Protein AF-A0A949Z7D3-F1 (afdb_monomer_lite)

Sequence (105 aa):
MRNGSYARILCQRPPDQEFAGQIEGALANPDVQALLIEFRSGPETEGIEVDQILADDPVLRRLRHVLRRIEQGPKAAVALLTESIGGLQLEIALACHVRFAGIGT

Secondary structure (DSSP, 8-state):
----EEEEEEEPSSP-HHHHHHHHHHHH-TTEEEEEEEE---S--HHHHHHHHHTT-HHHHHHHHHHHHHHT-SSEEEEEE-S---HHHHHHHHHSSEEEE----

Radius of gyration: 13.82 Å; chains: 1; bounding box: 41×27×36 Å

Structure (mmCIF, N/CA/C/O backbone):
data_AF-A0A949Z7D3-F1
#
_entry.id   AF-A0A949Z7D3-F1
#
loop_
_atom_site.group_PDB
_atom_site.id
_atom_site.type_symbol
_atom_site.label_atom_id
_atom_site.label_alt_id
_atom_site.label_comp_id
_atom_site.label_asym_id
_atom_site.label_entity_id
_atom_site.label_seq_id
_atom_site.pdbx_PDB_ins_code
_atom_site.Cartn_x
_atom_site.Cartn_y
_atom_site.Cartn_z
_atom_site.occupancy
_atom_site.B_iso_or_equiv
_atom_site.auth_seq_id
_atom_site.auth_comp_id
_atom_site.auth_asym_id
_atom_site.auth_atom_id
_atom_site.pdbx_PDB_model_num
ATOM 1 N N . MET A 1 1 ? -22.904 0.521 18.066 1.00 40.84 1 MET A N 1
ATOM 2 C CA . MET A 1 1 ? -21.719 -0.005 17.353 1.00 40.84 1 MET A CA 1
ATOM 3 C C . MET A 1 1 ? -21.437 0.940 16.196 1.00 40.84 1 MET A C 1
ATOM 5 O O . MET A 1 1 ? -22.345 1.163 15.408 1.00 40.84 1 MET A O 1
ATOM 9 N N . ARG A 1 2 ? -20.268 1.595 16.142 1.00 47.91 2 ARG A N 1
ATOM 10 C CA . ARG A 1 2 ? -19.892 2.396 14.963 1.00 47.91 2 ARG A CA 1
ATOM 11 C C . ARG A 1 2 ? -19.567 1.408 13.841 1.00 47.91 2 ARG A C 1
ATOM 13 O O . ARG A 1 2 ? -18.737 0.534 14.065 1.00 47.91 2 ARG A O 1
ATOM 20 N N . ASN A 1 3 ? -20.228 1.513 12.688 1.00 51.88 3 ASN A N 1
ATOM 21 C CA . ASN A 1 3 ? -19.781 0.805 11.489 1.00 51.88 3 ASN A CA 1
ATOM 22 C C . ASN A 1 3 ? -18.364 1.298 11.184 1.00 5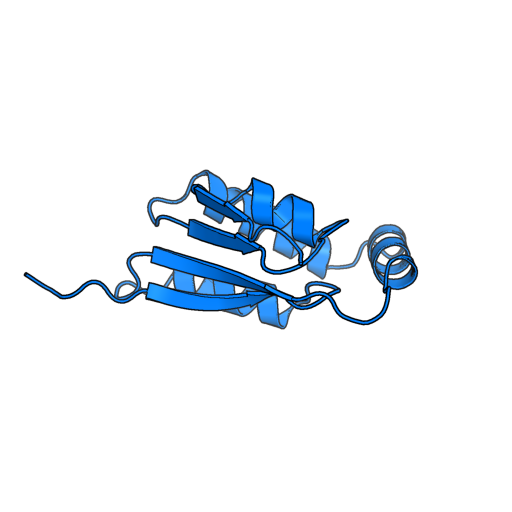1.88 3 ASN A C 1
ATOM 24 O O . ASN A 1 3 ? -18.174 2.482 10.914 1.00 51.88 3 ASN A O 1
ATOM 28 N N . GLY A 1 4 ? -17.373 0.422 11.323 1.00 59.00 4 GLY A N 1
ATOM 29 C CA . GLY A 1 4 ? -15.991 0.746 11.001 1.00 59.00 4 GLY A CA 1
ATOM 30 C C . GLY A 1 4 ? -15.864 1.103 9.527 1.00 59.00 4 GLY A C 1
ATOM 31 O O . GLY A 1 4 ? -16.304 0.333 8.676 1.00 59.00 4 GLY A O 1
ATOM 32 N 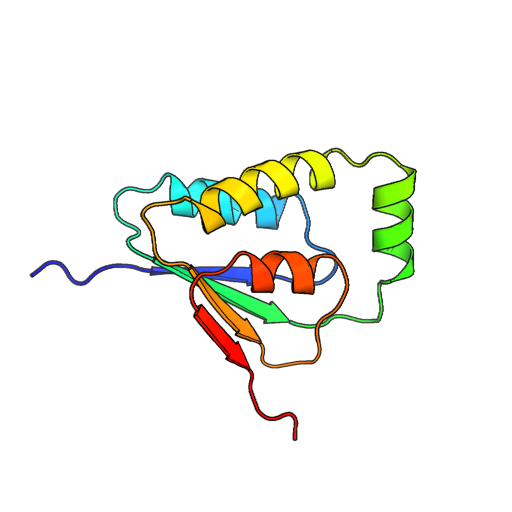N . SER A 1 5 ? -15.283 2.264 9.228 1.00 88.56 5 SER A N 1
ATOM 33 C CA . SER A 1 5 ? -14.924 2.630 7.858 1.00 88.56 5 SER A CA 1
ATOM 34 C C . SER A 1 5 ? -13.573 2.010 7.505 1.00 88.56 5 SER A C 1
ATOM 36 O O . SER A 1 5 ? -12.665 1.955 8.342 1.00 88.56 5 SER A O 1
ATOM 38 N N . TYR A 1 6 ? -13.431 1.541 6.270 1.00 92.62 6 TYR A N 1
ATOM 39 C CA . TYR A 1 6 ? -12.156 1.108 5.711 1.00 92.62 6 TYR A CA 1
ATOM 40 C C . TYR A 1 6 ? -11.729 2.065 4.599 1.00 92.62 6 TYR A C 1
ATOM 42 O O . TYR A 1 6 ? -12.559 2.594 3.860 1.00 92.62 6 TYR A O 1
ATOM 50 N N . ALA A 1 7 ? -10.422 2.276 4.468 1.00 95.44 7 ALA A N 1
ATOM 51 C CA . ALA A 1 7 ? -9.855 3.003 3.342 1.00 95.44 7 ALA A CA 1
ATOM 52 C C . ALA A 1 7 ? -9.534 2.015 2.222 1.00 95.44 7 ALA A C 1
ATOM 54 O O . ALA A 1 7 ? -8.735 1.101 2.417 1.00 95.44 7 ALA A O 1
ATOM 55 N N . ARG A 1 8 ? -10.150 2.204 1.055 1.00 95.81 8 ARG A N 1
ATOM 56 C CA . ARG A 1 8 ? -9.819 1.461 -0.163 1.00 95.81 8 ARG A CA 1
ATOM 57 C C . ARG A 1 8 ? -8.744 2.223 -0.934 1.00 95.81 8 ARG A C 1
ATOM 59 O O . ARG A 1 8 ? -8.952 3.387 -1.260 1.00 95.81 8 ARG A O 1
ATOM 66 N N . ILE A 1 9 ? -7.624 1.568 -1.213 1.00 96.12 9 ILE A N 1
ATOM 67 C CA . ILE A 1 9 ? -6.445 2.149 -1.863 1.00 96.12 9 ILE A CA 1
ATOM 68 C C . ILE A 1 9 ? -6.086 1.267 -3.054 1.00 96.12 9 ILE A C 1
ATOM 70 O O . ILE A 1 9 ? -6.017 0.046 -2.921 1.00 96.12 9 ILE A O 1
ATOM 74 N N . LEU A 1 10 ? -5.864 1.877 -4.214 1.00 94.06 10 LEU A N 1
ATOM 75 C CA . LEU A 1 10 ? -5.470 1.163 -5.422 1.00 94.06 10 LEU A CA 1
ATOM 76 C C . LEU A 1 10 ? -3.954 1.267 -5.607 1.00 94.06 10 LEU A C 1
ATOM 78 O O . LEU A 1 10 ? -3.421 2.361 -5.756 1.00 94.06 10 LEU A O 1
ATOM 82 N N . CYS A 1 11 ? -3.267 0.131 -5.624 1.00 92.06 11 CYS A N 1
ATOM 83 C CA . CYS A 1 11 ? -1.853 0.032 -5.950 1.00 92.06 11 CYS A CA 1
ATOM 84 C C . CYS A 1 11 ? -1.700 -0.291 -7.441 1.00 92.06 11 CYS A C 1
ATOM 86 O O . CYS A 1 11 ? -1.943 -1.424 -7.865 1.00 92.06 11 CYS A O 1
ATOM 88 N N . GLN A 1 12 ? -1.310 0.709 -8.232 1.00 88.38 12 GLN A N 1
ATOM 89 C CA . GLN A 1 12 ? -0.898 0.531 -9.627 1.00 88.38 12 GLN A CA 1
ATOM 90 C C . GLN A 1 12 ? 0.616 0.296 -9.712 1.00 88.38 12 GLN A C 1
ATOM 92 O O . GLN A 1 12 ? 1.340 0.543 -8.745 1.00 88.38 12 GLN A O 1
ATOM 97 N N . ARG A 1 13 ? 1.086 -0.214 -10.855 1.00 80.19 13 ARG A N 1
ATOM 98 C CA . ARG A 1 13 ? 2.512 -0.444 -11.115 1.00 80.19 13 ARG A CA 1
ATOM 99 C C . ARG A 1 13 ? 3.093 0.673 -12.005 1.00 80.19 13 ARG A C 1
ATOM 101 O O . ARG A 1 13 ? 2.491 0.941 -13.046 1.00 80.19 13 ARG A O 1
ATOM 108 N N . PRO A 1 14 ? 4.248 1.273 -11.653 1.00 84.00 14 PRO A N 1
ATOM 109 C CA . PRO A 1 14 ? 4.951 1.148 -10.371 1.00 84.00 14 PRO A CA 1
ATOM 110 C C . PRO A 1 14 ? 4.228 1.923 -9.247 1.00 84.00 14 PRO A C 1
ATOM 112 O O . PRO A 1 14 ? 3.570 2.926 -9.530 1.00 84.00 14 PRO A O 1
ATOM 115 N N . PRO A 1 15 ? 4.365 1.512 -7.972 1.00 87.25 15 PRO A N 1
ATOM 116 C CA . PRO A 1 15 ? 3.892 2.312 -6.846 1.00 87.25 15 PRO A CA 1
ATOM 117 C C . PRO A 1 15 ? 4.598 3.671 -6.800 1.00 87.25 15 PRO A C 1
ATOM 119 O O . PRO A 1 15 ? 5.814 3.753 -6.981 1.00 87.25 15 PRO A O 1
ATOM 122 N N . ASP A 1 16 ? 3.849 4.733 -6.517 1.00 87.19 16 ASP A N 1
ATOM 123 C CA . ASP A 1 16 ? 4.341 6.106 -6.596 1.00 87.19 16 ASP A CA 1
ATOM 124 C C . ASP A 1 16 ? 4.159 6.902 -5.286 1.00 87.19 16 ASP A C 1
ATOM 126 O O . ASP A 1 16 ? 3.788 6.389 -4.223 1.00 87.19 16 ASP A O 1
ATOM 130 N N . GLN A 1 17 ? 4.470 8.198 -5.355 1.00 89.19 17 GLN A N 1
ATOM 131 C CA . GLN A 1 17 ? 4.341 9.125 -4.231 1.00 89.19 17 GLN A CA 1
ATOM 132 C C . GLN A 1 17 ? 2.883 9.359 -3.813 1.00 89.19 17 GLN A C 1
ATOM 134 O O . GLN A 1 17 ? 2.632 9.655 -2.638 1.00 89.19 17 GLN A O 1
ATOM 139 N N . GLU A 1 18 ? 1.937 9.261 -4.750 1.00 91.31 18 GLU A N 1
ATOM 140 C CA . GLU A 1 18 ? 0.513 9.416 -4.467 1.00 91.31 18 GLU A CA 1
ATOM 141 C C . GLU A 1 18 ? 0.018 8.218 -3.659 1.00 91.31 18 GLU A C 1
ATOM 143 O O . GLU A 1 18 ? -0.562 8.396 -2.585 1.00 91.31 18 GLU A O 1
ATOM 148 N N . PHE A 1 19 ? 0.346 7.007 -4.104 1.00 92.88 19 PHE A N 1
ATOM 149 C CA . PHE A 1 19 ? 0.057 5.765 -3.400 1.00 92.88 19 PHE A CA 1
ATOM 150 C C . PHE A 1 19 ? 0.594 5.781 -1.960 1.00 92.88 19 PHE A C 1
ATOM 152 O O . PHE A 1 19 ? -0.146 5.502 -1.010 1.00 92.88 19 PHE A O 1
ATOM 159 N N . ALA A 1 20 ? 1.857 6.182 -1.768 1.00 93.56 20 ALA A N 1
ATOM 160 C CA . ALA A 1 20 ? 2.441 6.322 -0.433 1.00 93.56 20 ALA A CA 1
ATOM 161 C C . ALA A 1 20 ? 1.653 7.321 0.441 1.00 93.56 20 ALA A C 1
ATOM 163 O O . ALA A 1 20 ? 1.369 7.040 1.608 1.00 93.56 20 ALA A O 1
ATOM 164 N N . GLY A 1 21 ? 1.245 8.459 -0.131 1.00 94.38 21 GLY A N 1
ATOM 165 C CA . GLY A 1 21 ? 0.445 9.469 0.564 1.00 94.38 21 GLY A CA 1
ATOM 166 C C . GLY A 1 21 ? -0.955 8.989 0.950 1.00 94.38 21 GLY A C 1
ATOM 167 O O . GLY A 1 21 ? -1.416 9.282 2.055 1.00 94.38 21 GLY A O 1
ATOM 168 N N . GLN A 1 22 ? -1.614 8.208 0.090 1.00 95.81 22 GLN A N 1
ATOM 169 C CA . GLN A 1 22 ? -2.925 7.622 0.380 1.00 95.81 22 GLN A CA 1
ATOM 170 C C . GLN A 1 22 ? -2.859 6.682 1.594 1.00 95.81 22 GLN A C 1
ATOM 172 O O . GLN A 1 22 ? -3.716 6.758 2.479 1.00 95.81 22 GLN A O 1
ATOM 177 N N . ILE A 1 23 ? -1.814 5.851 1.692 1.00 95.62 23 ILE A N 1
ATOM 178 C CA . ILE A 1 23 ? -1.619 4.977 2.857 1.00 95.62 23 ILE A CA 1
ATOM 179 C C . ILE A 1 23 ? -1.358 5.797 4.119 1.00 95.62 23 ILE A C 1
ATOM 181 O O . ILE A 1 23 ? -1.988 5.557 5.148 1.00 95.62 23 ILE A O 1
ATOM 185 N N . GLU A 1 24 ? -0.446 6.767 4.068 1.00 95.38 24 GLU A N 1
ATOM 186 C CA . GLU A 1 24 ? -0.125 7.604 5.228 1.00 95.38 24 GLU A CA 1
ATOM 187 C C . GLU A 1 24 ? -1.361 8.341 5.753 1.00 95.38 24 GLU A C 1
ATOM 189 O O . GLU A 1 24 ? -1.602 8.345 6.966 1.00 95.38 24 GLU A O 1
ATOM 194 N N . GLY A 1 25 ? -2.170 8.897 4.847 1.00 95.06 25 GLY A N 1
ATOM 195 C CA . GLY A 1 25 ? -3.437 9.546 5.171 1.00 95.06 25 GLY A CA 1
ATOM 196 C C . GLY A 1 25 ? -4.435 8.580 5.809 1.00 95.06 25 GLY A C 1
ATOM 197 O O . GLY A 1 25 ? -5.009 8.885 6.855 1.00 95.06 25 GLY A O 1
ATOM 198 N N . ALA A 1 26 ? -4.594 7.380 5.247 1.00 95.69 26 ALA A N 1
ATOM 199 C CA . ALA A 1 26 ? -5.467 6.349 5.807 1.00 95.69 26 ALA A CA 1
ATOM 200 C C . ALA A 1 26 ? -5.004 5.878 7.196 1.00 95.69 26 ALA A C 1
ATOM 202 O O . ALA A 1 26 ? -5.817 5.709 8.108 1.00 95.69 26 ALA A O 1
ATOM 203 N N . LEU A 1 27 ? -3.697 5.709 7.400 1.00 94.25 27 LEU A N 1
ATOM 204 C CA . LEU A 1 27 ? -3.123 5.341 8.694 1.00 94.25 27 LEU A CA 1
ATOM 205 C C . LEU A 1 27 ? -3.309 6.447 9.741 1.00 94.25 27 LEU A C 1
ATOM 207 O O . LEU A 1 27 ? -3.563 6.134 10.902 1.00 94.25 27 LEU A O 1
ATOM 211 N N . ALA A 1 28 ? -3.225 7.719 9.347 1.00 94.19 28 ALA A N 1
ATOM 212 C CA . ALA A 1 28 ? -3.412 8.859 10.245 1.00 94.19 28 ALA A CA 1
ATOM 213 C C . ALA A 1 28 ? -4.889 9.174 10.555 1.00 94.19 28 ALA A C 1
ATOM 215 O O . ALA A 1 28 ? -5.177 9.756 11.598 1.00 94.19 28 ALA A O 1
ATOM 216 N N . ASN A 1 29 ? -5.828 8.791 9.685 1.00 94.25 29 ASN A N 1
ATOM 217 C CA . ASN A 1 29 ? -7.242 9.134 9.841 1.00 94.25 29 ASN A CA 1
ATOM 218 C C . ASN A 1 29 ? -7.914 8.329 10.981 1.00 94.25 29 ASN A C 1
ATOM 220 O O . ASN A 1 29 ? -8.030 7.111 10.851 1.00 94.25 29 ASN A O 1
ATOM 224 N N . PRO A 1 30 ? -8.403 8.952 12.070 1.00 92.75 30 PRO A N 1
ATOM 225 C CA . PRO A 1 30 ? -9.002 8.231 13.199 1.00 92.75 30 PRO A CA 1
ATOM 226 C C . PRO A 1 30 ? -10.315 7.502 12.863 1.00 92.75 30 PRO A C 1
ATOM 228 O O . PRO A 1 30 ? -10.681 6.569 13.576 1.00 92.75 30 PRO A O 1
ATOM 231 N N . ASP A 1 31 ? -11.002 7.878 11.781 1.00 93.50 31 ASP A N 1
ATOM 232 C CA . ASP A 1 31 ? -12.253 7.241 11.350 1.00 93.50 31 ASP A CA 1
ATOM 233 C C . ASP A 1 31 ? -12.022 5.970 10.518 1.00 93.50 31 ASP A C 1
ATOM 235 O O . ASP A 1 31 ? -12.924 5.143 10.369 1.00 93.50 31 ASP A O 1
ATOM 239 N N . VAL A 1 32 ? -10.804 5.785 9.998 1.00 94.81 32 VAL A N 1
ATOM 240 C CA . VAL A 1 32 ? -10.402 4.590 9.248 1.00 94.81 32 VAL A CA 1
ATOM 241 C C . VAL A 1 32 ? -9.904 3.529 10.219 1.00 94.81 32 VAL A C 1
ATOM 243 O O . VAL A 1 32 ? -8.889 3.725 10.891 1.00 94.81 32 VAL A O 1
ATOM 246 N N . GLN A 1 33 ? -10.575 2.382 10.251 1.00 94.31 33 GLN A N 1
ATOM 247 C CA . GLN A 1 33 ? -10.223 1.257 11.123 1.00 94.31 33 GLN A CA 1
ATOM 248 C C . GLN A 1 33 ? -9.354 0.203 10.431 1.00 94.31 33 GLN A C 1
ATOM 250 O O . GLN A 1 33 ? -8.586 -0.493 11.093 1.00 94.31 33 GLN A O 1
ATOM 255 N N . ALA A 1 34 ? -9.453 0.102 9.106 1.00 96.06 34 ALA A N 1
ATOM 256 C CA . ALA A 1 34 ? -8.693 -0.850 8.308 1.00 96.06 34 ALA A CA 1
ATOM 257 C C . ALA A 1 34 ? -8.365 -0.283 6.925 1.00 96.06 34 ALA A C 1
ATOM 259 O O . ALA A 1 34 ? -9.037 0.625 6.430 1.00 96.06 34 ALA A O 1
ATOM 260 N N . LEU A 1 35 ? -7.329 -0.833 6.304 1.00 97.56 35 LEU A N 1
ATOM 261 C CA . LEU A 1 35 ? -6.925 -0.536 4.938 1.00 97.56 35 LEU A CA 1
ATOM 262 C C . LEU A 1 35 ? -7.225 -1.750 4.057 1.00 97.56 35 LEU A C 1
ATOM 264 O O . LEU A 1 35 ? -6.908 -2.882 4.423 1.00 97.56 35 LEU A O 1
ATOM 268 N N . LEU A 1 36 ? -7.802 -1.499 2.889 1.00 97.00 36 LEU A N 1
ATOM 269 C CA . LEU A 1 36 ? -7.987 -2.465 1.817 1.00 97.00 36 LEU A CA 1
ATOM 270 C C . LEU A 1 36 ? -7.156 -2.000 0.621 1.00 97.00 36 LEU A C 1
ATOM 272 O O . LEU A 1 36 ? -7.491 -0.997 -0.005 1.00 97.00 36 LEU A O 1
ATOM 276 N N . ILE A 1 37 ? -6.065 -2.703 0.336 1.00 96.62 37 ILE A N 1
ATOM 277 C CA . ILE A 1 37 ? -5.141 -2.385 -0.751 1.00 96.62 37 ILE A CA 1
ATOM 278 C C . ILE A 1 37 ? -5.414 -3.345 -1.904 1.00 96.62 37 ILE A C 1
ATOM 280 O O . ILE A 1 37 ? -5.177 -4.546 -1.794 1.00 96.62 37 ILE A O 1
ATOM 284 N N . GLU A 1 38 ? -5.926 -2.813 -3.005 1.00 95.06 38 GLU A N 1
ATOM 285 C CA . GLU A 1 38 ? -6.170 -3.559 -4.237 1.00 95.06 38 GLU A CA 1
ATOM 286 C C . GLU A 1 38 ? -4.994 -3.409 -5.182 1.00 95.06 38 GLU A C 1
ATOM 288 O O . GLU A 1 38 ? -4.581 -2.292 -5.485 1.00 95.06 38 GLU A O 1
ATOM 293 N N . PHE A 1 39 ? -4.479 -4.527 -5.674 1.00 92.44 39 PHE A N 1
ATOM 294 C CA . PHE A 1 39 ? -3.361 -4.540 -6.602 1.00 92.44 39 PHE A CA 1
ATOM 295 C C . PHE A 1 39 ? -3.872 -4.736 -8.020 1.00 92.44 39 PHE A C 1
ATOM 297 O O . PHE A 1 39 ? -4.626 -5.672 -8.288 1.00 92.44 39 PHE A O 1
ATOM 304 N N . ARG A 1 40 ? -3.449 -3.848 -8.919 1.00 88.19 40 ARG A N 1
ATOM 305 C CA . ARG A 1 40 ? -3.669 -3.989 -10.357 1.00 88.19 40 ARG A CA 1
ATOM 306 C C . ARG A 1 40 ? -2.347 -3.932 -11.089 1.00 88.19 40 ARG A C 1
ATOM 308 O O . ARG A 1 40 ? -1.505 -3.073 -10.804 1.00 88.19 40 ARG A O 1
ATOM 315 N N . SER A 1 41 ? -2.204 -4.830 -12.042 1.00 77.62 41 SER A N 1
ATOM 316 C CA . SER A 1 41 ? -1.059 -4.905 -12.924 1.00 77.62 41 SER A CA 1
ATOM 317 C C . SER A 1 41 ? -1.297 -3.980 -14.118 1.00 77.62 41 SER A C 1
ATOM 319 O O . SER A 1 41 ? -2.376 -3.925 -14.705 1.00 77.62 41 SER A O 1
ATOM 321 N N . GLY A 1 42 ? -0.285 -3.176 -14.432 1.00 68.75 42 GLY A N 1
ATOM 322 C CA . GLY A 1 42 ? -0.207 -2.389 -15.663 1.00 68.75 42 GLY A CA 1
ATOM 323 C C . GLY A 1 42 ? 0.705 -3.074 -16.689 1.00 68.75 42 GLY A C 1
ATOM 324 O O . GLY A 1 42 ? 1.211 -4.163 -16.408 1.00 68.75 42 GLY A O 1
ATOM 325 N N . PRO A 1 43 ? 0.954 -2.451 -17.858 1.00 64.44 43 PRO A N 1
ATOM 326 C CA . PRO A 1 43 ? 1.995 -2.913 -18.782 1.00 64.44 43 PRO A CA 1
ATOM 327 C C . PRO A 1 43 ? 3.318 -3.133 -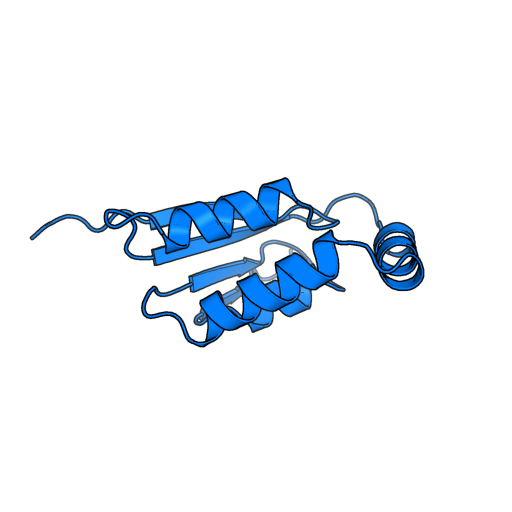18.029 1.00 64.44 43 PRO A C 1
ATOM 329 O O . PRO A 1 43 ? 3.607 -2.379 -17.107 1.00 64.44 43 PRO A O 1
ATOM 332 N N . GLU A 1 44 ? 4.104 -4.156 -18.384 1.00 61.03 44 GLU A N 1
ATOM 333 C CA . GLU A 1 44 ? 5.329 -4.535 -17.658 1.00 61.03 44 GLU A CA 1
ATOM 334 C C . GLU A 1 44 ? 6.290 -3.344 -17.476 1.00 61.03 44 GLU A C 1
ATOM 336 O O . GLU A 1 44 ? 6.977 -2.921 -18.403 1.00 61.03 44 GLU A O 1
ATOM 341 N N . THR A 1 45 ? 6.346 -2.793 -16.259 1.00 62.56 45 THR A N 1
ATOM 342 C CA . THR A 1 45 ? 7.207 -1.656 -15.895 1.00 62.56 45 THR A CA 1
ATOM 343 C C . THR A 1 45 ? 8.441 -2.084 -15.100 1.00 62.56 45 THR A C 1
ATOM 345 O O . THR A 1 45 ? 8.956 -1.300 -14.305 1.00 62.56 45 THR A O 1
ATOM 348 N N . GLU A 1 46 ? 8.925 -3.318 -15.275 1.00 64.06 46 GLU A N 1
ATOM 349 C CA . GLU A 1 46 ? 10.108 -3.827 -14.557 1.00 64.06 46 GLU A CA 1
ATOM 350 C C . GLU A 1 46 ? 11.327 -2.908 -14.714 1.00 64.06 46 GLU A C 1
ATOM 352 O O . GLU A 1 46 ? 12.032 -2.657 -13.740 1.00 64.06 46 GLU A O 1
ATOM 357 N N . GLY A 1 47 ? 11.517 -2.317 -15.900 1.00 62.72 47 GLY A N 1
ATOM 358 C CA . GLY A 1 47 ? 12.573 -1.325 -16.131 1.00 62.72 47 GLY A CA 1
ATOM 359 C C . GLY A 1 47 ? 12.436 -0.070 -15.261 1.00 62.72 47 GLY A C 1
ATOM 360 O O . GLY A 1 47 ? 13.432 0.422 -14.746 1.00 62.72 47 GLY A O 1
ATOM 361 N N . ILE A 1 48 ? 11.208 0.397 -15.010 1.00 70.38 48 ILE A N 1
ATOM 362 C CA . ILE A 1 48 ? 10.959 1.618 -14.228 1.00 70.38 48 ILE A CA 1
ATOM 363 C C . ILE A 1 48 ? 11.313 1.409 -12.751 1.00 70.38 48 ILE A C 1
ATOM 365 O O . ILE A 1 48 ? 11.870 2.299 -12.117 1.00 70.38 48 ILE A O 1
ATOM 369 N N . GLU A 1 49 ? 11.027 0.229 -12.197 1.00 71.38 49 GLU A N 1
ATOM 370 C CA . GLU A 1 49 ? 11.378 -0.091 -10.806 1.00 71.38 49 GLU A CA 1
ATOM 371 C C . GLU A 1 49 ? 12.898 -0.179 -10.618 1.00 71.38 49 GLU A C 1
ATOM 373 O O . GLU A 1 49 ? 13.432 0.326 -9.629 1.00 71.38 49 GLU A O 1
ATOM 378 N N . VAL A 1 50 ? 13.613 -0.770 -11.582 1.00 71.69 50 VAL A N 1
ATOM 379 C CA . VAL A 1 50 ? 15.083 -0.807 -11.571 1.00 71.69 50 VAL A CA 1
ATOM 380 C C . VAL A 1 50 ? 15.655 0.607 -11.649 1.00 71.69 50 VAL A C 1
ATOM 382 O O . VAL A 1 50 ? 16.535 0.946 -10.857 1.00 71.69 50 VAL A O 1
ATOM 385 N N . ASP A 1 51 ? 15.119 1.453 -12.528 1.00 74.50 51 ASP A N 1
ATOM 386 C CA . ASP A 1 51 ? 15.547 2.847 -12.662 1.00 74.50 51 ASP A CA 1
ATOM 387 C C . ASP A 1 51 ? 15.324 3.640 -11.364 1.00 74.50 51 ASP A C 1
ATOM 389 O O . ASP A 1 51 ? 16.219 4.360 -10.921 1.00 74.50 51 ASP A O 1
ATOM 393 N N . GLN A 1 52 ? 14.180 3.458 -10.694 1.00 73.81 52 GLN A N 1
ATOM 394 C CA . GLN A 1 52 ? 13.898 4.075 -9.390 1.00 73.81 52 GLN A CA 1
ATOM 395 C C . GLN A 1 52 ? 14.889 3.627 -8.305 1.00 73.81 52 GLN A C 1
ATOM 397 O O . GLN A 1 52 ? 15.323 4.435 -7.480 1.00 73.81 52 GLN A O 1
ATOM 402 N N . ILE A 1 53 ? 15.269 2.345 -8.302 1.00 74.00 53 ILE A N 1
ATOM 403 C CA . ILE A 1 53 ? 16.255 1.798 -7.359 1.00 74.00 53 ILE A CA 1
ATOM 404 C C . ILE A 1 53 ? 17.641 2.383 -7.629 1.00 74.00 53 ILE A C 1
ATOM 406 O O . ILE A 1 53 ? 18.312 2.820 -6.692 1.00 74.00 53 ILE A O 1
ATOM 410 N N . LEU A 1 54 ? 18.063 2.419 -8.894 1.00 73.12 54 LEU A N 1
ATOM 411 C CA . LEU A 1 54 ? 19.364 2.956 -9.294 1.00 73.12 54 LEU A CA 1
ATOM 412 C C . LEU A 1 54 ? 19.471 4.469 -9.052 1.00 73.12 54 LEU A C 1
ATOM 414 O O . LEU A 1 54 ? 20.557 4.959 -8.746 1.00 73.12 54 LEU A O 1
ATOM 418 N N . ALA A 1 55 ? 18.358 5.198 -9.147 1.00 75.81 55 ALA A N 1
ATOM 419 C CA . ALA A 1 55 ? 18.296 6.639 -8.922 1.00 75.81 55 ALA A CA 1
ATOM 420 C C . ALA A 1 55 ? 18.218 7.057 -7.435 1.00 75.81 55 ALA A C 1
ATOM 422 O O . ALA A 1 55 ? 18.158 8.255 -7.160 1.00 75.81 55 ALA A O 1
ATOM 423 N N . ASP A 1 56 ? 18.204 6.111 -6.481 1.00 72.19 56 ASP A N 1
ATOM 424 C CA . ASP A 1 56 ? 17.879 6.358 -5.059 1.00 72.19 56 ASP A CA 1
ATOM 425 C C . ASP A 1 56 ? 16.594 7.195 -4.896 1.00 72.19 56 ASP A C 1
ATOM 427 O O . ASP A 1 56 ? 16.542 8.183 -4.148 1.00 72.19 56 ASP A O 1
ATOM 431 N N . ASP A 1 57 ? 15.552 6.809 -5.642 1.00 78.94 57 ASP A N 1
ATOM 432 C CA . ASP A 1 57 ? 14.318 7.580 -5.730 1.00 78.94 57 ASP A CA 1
ATOM 433 C C . ASP A 1 57 ? 13.728 7.807 -4.319 1.00 78.94 57 ASP A C 1
ATOM 435 O O . ASP A 1 57 ? 13.527 6.850 -3.551 1.00 78.94 57 ASP A O 1
ATOM 439 N N . PRO A 1 58 ? 13.427 9.067 -3.941 1.00 81.62 58 PRO A N 1
ATOM 440 C CA . PRO A 1 58 ? 12.771 9.398 -2.679 1.00 81.62 58 PRO A CA 1
ATOM 441 C C . PRO A 1 58 ? 11.512 8.568 -2.387 1.00 81.62 58 PRO A C 1
ATOM 443 O O . PRO A 1 58 ? 11.172 8.368 -1.216 1.00 81.62 58 PRO A O 1
ATOM 446 N N . VAL A 1 59 ? 10.827 8.067 -3.420 1.00 83.50 59 VAL A N 1
ATOM 447 C CA . VAL A 1 59 ? 9.659 7.192 -3.290 1.00 83.50 59 VAL A CA 1
ATOM 448 C C . VAL A 1 59 ? 10.001 5.901 -2.555 1.00 83.50 59 VAL A C 1
ATOM 450 O O . VAL A 1 59 ? 9.248 5.496 -1.675 1.00 83.50 59 VAL A O 1
ATOM 453 N N . LEU A 1 60 ? 11.170 5.302 -2.797 1.00 84.06 60 LEU A N 1
ATOM 454 C CA . LEU A 1 60 ? 11.572 4.045 -2.162 1.00 84.06 60 LEU A CA 1
ATOM 455 C C . LEU A 1 60 ? 11.835 4.232 -0.671 1.00 84.06 60 LEU A C 1
ATOM 457 O O . LEU A 1 60 ? 11.420 3.417 0.155 1.00 84.06 60 LEU A O 1
ATOM 461 N N . ARG A 1 61 ? 12.491 5.338 -0.298 1.00 87.00 61 ARG A N 1
ATOM 462 C CA . ARG A 1 61 ? 12.705 5.690 1.113 1.00 87.00 61 ARG A CA 1
ATOM 463 C C . ARG A 1 61 ? 11.383 5.924 1.834 1.00 87.00 61 ARG A C 1
ATOM 465 O O . ARG A 1 61 ? 11.211 5.436 2.953 1.00 87.00 61 ARG A O 1
ATOM 472 N N . ARG A 1 62 ? 10.443 6.620 1.190 1.00 90.12 62 ARG A N 1
ATOM 473 C CA . ARG A 1 62 ? 9.105 6.852 1.741 1.00 90.12 62 ARG A CA 1
ATOM 474 C C . ARG A 1 62 ? 8.318 5.549 1.875 1.00 90.12 62 ARG A C 1
ATOM 476 O O . ARG A 1 62 ? 7.810 5.266 2.956 1.00 90.12 62 ARG A O 1
ATOM 483 N N . LEU A 1 63 ? 8.295 4.717 0.834 1.00 89.31 63 LEU A N 1
ATOM 484 C CA . LEU A 1 63 ? 7.623 3.418 0.845 1.00 89.31 63 LEU A CA 1
ATOM 485 C C . LEU A 1 63 ? 8.157 2.527 1.964 1.00 89.31 63 LEU A C 1
ATOM 487 O O . LEU A 1 63 ? 7.361 2.007 2.733 1.00 89.31 63 LEU A O 1
ATOM 491 N N . ARG A 1 64 ? 9.477 2.436 2.170 1.00 89.44 64 ARG A N 1
ATOM 492 C CA . ARG A 1 64 ? 10.050 1.679 3.303 1.00 89.44 64 ARG A CA 1
ATOM 493 C C . ARG A 1 64 ? 9.510 2.134 4.663 1.00 89.44 64 ARG A C 1
ATOM 495 O O . ARG A 1 64 ? 9.283 1.302 5.540 1.00 89.44 64 ARG A O 1
ATOM 502 N N . HIS A 1 65 ? 9.312 3.438 4.860 1.00 91.44 65 HIS A N 1
ATOM 503 C CA . HIS A 1 65 ? 8.706 3.951 6.090 1.00 91.44 65 HIS A CA 1
ATOM 504 C C . HIS A 1 65 ? 7.228 3.553 6.198 1.00 91.44 65 HIS A C 1
ATOM 506 O O . HIS A 1 65 ? 6.787 3.101 7.255 1.00 91.44 65 HIS A O 1
ATOM 512 N N . VAL A 1 66 ? 6.482 3.668 5.099 1.00 92.56 66 VAL A N 1
ATOM 513 C CA . VAL A 1 66 ? 5.073 3.266 5.018 1.00 92.56 66 VAL A CA 1
ATOM 514 C C . VAL A 1 66 ? 4.893 1.772 5.298 1.00 92.56 66 VAL A C 1
ATOM 516 O O . VAL A 1 66 ? 4.050 1.419 6.118 1.00 92.56 66 VAL A O 1
ATOM 519 N N . LEU A 1 67 ? 5.714 0.906 4.699 1.00 93.19 67 LEU A N 1
ATOM 520 C CA . LEU A 1 67 ? 5.663 -0.546 4.8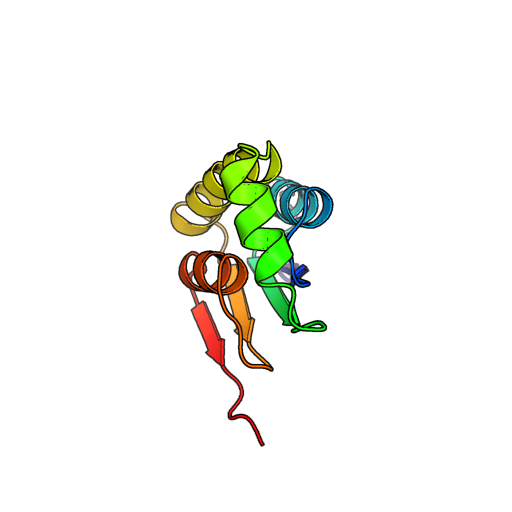93 1.00 93.19 67 LEU A CA 1
ATOM 521 C C . LEU A 1 67 ? 5.823 -0.922 6.366 1.00 93.19 67 LEU A C 1
ATOM 523 O O . LEU A 1 67 ? 4.976 -1.623 6.909 1.00 93.19 67 LEU A O 1
ATOM 527 N N . ARG A 1 68 ? 6.820 -0.354 7.058 1.00 94.12 68 ARG A N 1
ATOM 528 C CA . ARG A 1 68 ? 7.001 -0.581 8.503 1.00 94.12 68 ARG A CA 1
ATOM 529 C C . ARG A 1 68 ? 5.773 -0.180 9.318 1.00 94.12 68 ARG A C 1
ATOM 531 O O . ARG A 1 68 ? 5.429 -0.847 10.290 1.00 94.12 68 ARG A O 1
ATOM 538 N N . ARG A 1 69 ? 5.106 0.915 8.940 1.00 94.56 69 ARG A N 1
ATOM 539 C CA . ARG A 1 69 ? 3.881 1.367 9.615 1.00 94.56 69 ARG A CA 1
ATOM 540 C C . ARG A 1 69 ? 2.685 0.469 9.328 1.00 94.56 69 ARG A C 1
ATOM 542 O O . ARG A 1 69 ? 1.812 0.385 10.184 1.00 94.56 69 ARG A O 1
ATOM 549 N N . ILE A 1 70 ? 2.627 -0.166 8.158 1.00 94.62 70 ILE A N 1
ATOM 550 C CA . ILE A 1 70 ? 1.630 -1.198 7.869 1.00 94.62 70 ILE A CA 1
ATOM 551 C C . ILE A 1 70 ? 1.908 -2.423 8.747 1.00 94.62 70 ILE A C 1
ATOM 553 O O . ILE A 1 70 ? 1.009 -2.843 9.461 1.00 94.62 70 ILE A O 1
ATOM 557 N N . GLU A 1 71 ? 3.139 -2.939 8.748 1.00 93.75 71 GLU A N 1
ATOM 558 C CA . GLU A 1 71 ? 3.525 -4.177 9.450 1.00 93.75 71 GLU A CA 1
ATOM 559 C C . GLU A 1 71 ? 3.336 -4.111 10.970 1.00 93.75 71 GLU A C 1
ATOM 561 O O . GLU A 1 71 ? 2.975 -5.096 11.607 1.00 93.75 71 GLU A O 1
ATOM 566 N N . GLN A 1 72 ? 3.635 -2.955 11.566 1.00 92.62 72 GLN A N 1
ATOM 567 C CA . GLN A 1 72 ? 3.641 -2.761 13.021 1.00 92.62 72 GLN A CA 1
ATOM 568 C C . GLN A 1 72 ? 2.427 -1.960 13.508 1.00 92.62 72 GLN A C 1
ATOM 570 O O . GLN A 1 72 ? 2.286 -1.694 14.703 1.00 92.62 72 GLN A O 1
ATOM 575 N N . GLY A 1 73 ? 1.586 -1.499 12.581 1.00 89.94 73 GLY A N 1
ATOM 576 C CA . GLY A 1 73 ? 0.493 -0.584 12.867 1.00 89.94 73 GLY A CA 1
ATOM 577 C C . GLY A 1 73 ? -0.696 -1.266 13.546 1.00 89.94 73 GLY A C 1
ATOM 578 O O . GLY A 1 73 ? -0.963 -2.440 13.316 1.00 89.94 73 GLY A O 1
ATOM 579 N N . PRO A 1 74 ? -1.493 -0.521 14.332 1.00 89.62 74 PRO A N 1
ATOM 580 C CA . PRO A 1 74 ? -2.682 -1.067 14.988 1.00 89.62 74 PRO A CA 1
ATOM 581 C C . PRO A 1 74 ? -3.867 -1.279 14.029 1.00 89.62 74 PRO A C 1
ATOM 583 O O . PRO A 1 74 ? -4.876 -1.862 14.423 1.00 89.62 74 PRO A O 1
ATOM 586 N N . LYS A 1 75 ? -3.790 -0.767 12.792 1.00 94.62 75 LYS A N 1
ATOM 587 C CA . LYS A 1 75 ? -4.859 -0.887 11.794 1.00 94.62 75 LYS A CA 1
ATOM 588 C C . LYS A 1 75 ? -4.611 -2.102 10.917 1.00 94.62 75 LYS A C 1
ATOM 590 O O . LYS A 1 75 ? -3.551 -2.215 10.306 1.00 94.62 75 LYS A O 1
ATOM 595 N N . ALA A 1 76 ? -5.616 -2.964 10.804 1.00 94.69 76 ALA A N 1
ATOM 596 C CA . ALA A 1 76 ? -5.542 -4.108 9.909 1.00 94.69 76 ALA A CA 1
ATOM 597 C C . ALA A 1 76 ? -5.378 -3.631 8.459 1.00 94.69 76 ALA A C 1
ATOM 599 O O . ALA A 1 76 ? -6.057 -2.703 8.017 1.00 94.69 76 ALA A O 1
ATOM 600 N N . ALA A 1 77 ? -4.490 -4.288 7.722 1.00 97.19 77 ALA A N 1
ATOM 601 C CA . ALA A 1 77 ? -4.246 -4.021 6.311 1.00 97.19 77 ALA A CA 1
ATOM 602 C C . ALA A 1 77 ? -4.463 -5.311 5.529 1.00 97.19 77 ALA A C 1
ATOM 604 O O . ALA A 1 77 ? -3.866 -6.343 5.850 1.00 97.19 77 ALA A O 1
ATOM 605 N N . VAL A 1 78 ? -5.337 -5.248 4.534 1.00 97.31 78 VAL A N 1
ATOM 606 C CA . VAL A 1 78 ? -5.741 -6.381 3.708 1.00 97.31 78 VAL A CA 1
ATOM 607 C C . VAL A 1 78 ? -5.294 -6.119 2.279 1.00 97.31 78 VAL A C 1
ATOM 609 O O . VAL A 1 78 ? -5.677 -5.112 1.692 1.00 97.31 78 VAL A O 1
ATOM 612 N N . ALA A 1 79 ? -4.511 -7.033 1.719 1.00 96.88 79 ALA A N 1
ATOM 613 C CA . ALA A 1 79 ? -4.119 -7.037 0.319 1.00 96.88 79 ALA A CA 1
ATOM 614 C C . ALA A 1 79 ? -5.101 -7.880 -0.507 1.00 96.88 79 ALA A C 1
ATOM 616 O O . ALA A 1 79 ? -5.348 -9.043 -0.179 1.00 96.88 79 ALA A O 1
ATOM 617 N N . LEU A 1 80 ? -5.624 -7.309 -1.592 1.00 95.38 80 LEU A N 1
ATOM 618 C CA . LEU A 1 80 ? -6.432 -7.991 -2.601 1.00 95.38 80 LEU A CA 1
ATOM 619 C C . LEU A 1 80 ? -5.646 -8.086 -3.909 1.00 95.38 80 LEU A C 1
ATOM 621 O O . LEU A 1 80 ? -5.432 -7.083 -4.589 1.00 95.38 80 LEU A O 1
ATOM 625 N N . LEU A 1 81 ? -5.224 -9.300 -4.249 1.00 92.00 81 LEU A N 1
ATOM 626 C CA . LEU A 1 81 ? -4.426 -9.609 -5.425 1.00 92.00 81 LEU A CA 1
ATOM 627 C C . LEU A 1 81 ? -5.347 -10.262 -6.458 1.00 92.00 81 LEU A C 1
ATOM 629 O O . LEU A 1 81 ? -5.701 -11.433 -6.323 1.00 92.00 81 LEU A O 1
ATOM 633 N N . THR A 1 82 ? -5.784 -9.507 -7.461 1.00 85.62 82 THR A N 1
ATOM 634 C CA . THR A 1 82 ? -6.642 -10.037 -8.537 1.00 85.62 82 THR A CA 1
ATOM 635 C C . THR A 1 82 ? -5.849 -10.510 -9.750 1.00 85.62 82 THR A C 1
ATOM 637 O O . THR A 1 82 ? -6.404 -11.170 -10.621 1.00 85.62 82 THR A O 1
ATOM 640 N N . GLU A 1 83 ? -4.564 -10.171 -9.810 1.00 84.94 83 GLU A N 1
ATOM 641 C CA . GLU A 1 83 ? -3.668 -10.388 -10.944 1.00 84.94 83 GLU A CA 1
ATOM 642 C C . GLU A 1 83 ? -2.269 -10.771 -10.430 1.00 84.94 83 GLU A C 1
ATOM 644 O O . GLU A 1 83 ? -1.979 -10.655 -9.234 1.00 84.94 83 GLU A O 1
ATOM 649 N N . SER A 1 84 ? -1.392 -11.237 -11.325 1.00 85.00 84 SER A N 1
ATOM 650 C CA . SER A 1 84 ? 0.004 -11.521 -10.974 1.00 85.00 84 SER A CA 1
ATOM 651 C C . SER A 1 84 ? 0.741 -10.222 -10.654 1.00 85.00 84 SER A C 1
ATOM 653 O O . SER A 1 84 ? 0.781 -9.320 -11.490 1.00 85.00 84 SER A O 1
ATOM 655 N N . ILE A 1 85 ? 1.354 -10.152 -9.472 1.00 87.19 85 ILE A N 1
ATOM 656 C CA . ILE A 1 85 ? 2.136 -9.001 -9.004 1.00 87.19 85 ILE A CA 1
ATOM 657 C C . ILE A 1 85 ? 3.618 -9.362 -8.876 1.00 87.19 85 ILE A C 1
ATOM 659 O O . ILE A 1 85 ? 3.971 -10.524 -8.679 1.00 87.19 85 ILE A O 1
ATOM 663 N N . GLY A 1 86 ? 4.485 -8.354 -8.935 1.00 85.19 86 GLY A N 1
ATOM 664 C CA . GLY A 1 86 ? 5.930 -8.505 -8.771 1.00 85.19 86 GLY A CA 1
ATOM 665 C C . GLY A 1 86 ? 6.570 -7.259 -8.164 1.00 85.19 86 GLY A C 1
ATOM 666 O O . GLY A 1 86 ? 5.880 -6.280 -7.871 1.00 85.19 86 GLY A O 1
ATOM 667 N N . GLY A 1 87 ? 7.886 -7.314 -7.953 1.00 85.81 87 GLY A N 1
ATOM 668 C CA . GLY A 1 87 ? 8.679 -6.174 -7.488 1.00 85.81 87 GLY A CA 1
ATOM 669 C C . GLY A 1 87 ? 8.127 -5.523 -6.218 1.00 85.81 87 GLY A C 1
ATOM 670 O O . GLY A 1 87 ? 7.762 -6.203 -5.256 1.00 85.81 87 GLY A O 1
ATOM 671 N N . LEU A 1 88 ? 8.023 -4.194 -6.231 1.00 86.81 88 LEU A N 1
ATOM 672 C CA . LEU A 1 88 ? 7.561 -3.415 -5.077 1.00 86.81 88 LEU A CA 1
ATOM 673 C C . LEU A 1 88 ? 6.110 -3.722 -4.689 1.00 86.81 88 LEU A C 1
ATOM 675 O O . LEU A 1 88 ? 5.784 -3.704 -3.504 1.00 86.81 88 LEU A O 1
ATOM 679 N N . GLN A 1 89 ? 5.235 -4.041 -5.650 1.00 89.50 89 GLN A N 1
ATOM 680 C CA . GLN A 1 89 ? 3.854 -4.432 -5.339 1.00 89.50 89 GLN A CA 1
ATOM 681 C C . GLN A 1 89 ? 3.816 -5.696 -4.475 1.00 89.50 89 GLN A C 1
ATOM 683 O O . GLN A 1 89 ? 3.028 -5.774 -3.531 1.00 89.50 89 GLN A O 1
ATOM 688 N N . LEU A 1 90 ? 4.694 -6.663 -4.758 1.00 90.31 90 LEU A N 1
ATOM 689 C CA . LEU A 1 90 ? 4.811 -7.872 -3.948 1.00 90.31 90 LEU A CA 1
ATOM 690 C C . LEU A 1 90 ? 5.299 -7.551 -2.530 1.00 90.31 90 LEU A C 1
ATOM 692 O O . LEU A 1 90 ? 4.716 -8.048 -1.568 1.00 90.31 90 LEU A O 1
ATOM 696 N N . GLU A 1 91 ? 6.305 -6.686 -2.380 1.00 91.38 91 GLU A N 1
ATOM 697 C CA . GLU A 1 91 ? 6.776 -6.247 -1.056 1.00 91.38 91 GLU A CA 1
ATOM 698 C C . GLU A 1 91 ? 5.657 -5.572 -0.246 1.00 91.38 91 GLU A C 1
ATOM 700 O O . GLU A 1 91 ? 5.447 -5.895 0.925 1.00 91.38 91 GLU A O 1
ATOM 705 N N . ILE A 1 92 ? 4.870 -4.700 -0.883 1.00 93.50 92 ILE A N 1
ATOM 706 C CA . ILE A 1 92 ? 3.715 -4.045 -0.253 1.00 93.50 92 ILE A CA 1
ATOM 707 C C . ILE A 1 92 ? 2.648 -5.066 0.166 1.00 93.50 92 ILE A C 1
ATOM 709 O O . ILE A 1 92 ? 2.100 -4.981 1.269 1.00 93.50 92 ILE A O 1
ATOM 713 N N . ALA A 1 93 ? 2.348 -6.053 -0.680 1.00 94.44 93 ALA A N 1
ATOM 714 C CA . ALA A 1 93 ? 1.384 -7.100 -0.351 1.00 94.44 93 ALA A CA 1
ATOM 715 C C . ALA A 1 93 ? 1.857 -7.973 0.828 1.00 94.44 93 ALA A C 1
ATOM 717 O O . ALA A 1 93 ? 1.050 -8.392 1.665 1.00 94.44 93 ALA A O 1
ATOM 718 N N . LEU A 1 94 ? 3.162 -8.240 0.926 1.00 94.12 94 LEU A N 1
ATOM 719 C CA . LEU A 1 94 ? 3.756 -9.003 2.026 1.00 94.12 94 LEU A CA 1
ATOM 720 C C . LEU A 1 94 ? 3.736 -8.242 3.357 1.00 94.12 94 LEU A C 1
ATOM 722 O O . LEU A 1 94 ? 3.508 -8.871 4.389 1.00 94.12 94 LEU A O 1
ATOM 726 N N . ALA A 1 95 ? 3.864 -6.915 3.331 1.00 95.56 95 ALA A N 1
ATOM 727 C CA . ALA A 1 95 ? 3.724 -6.074 4.520 1.00 95.56 95 ALA A CA 1
ATOM 728 C C . ALA A 1 95 ? 2.294 -6.069 5.099 1.00 95.56 95 ALA A C 1
ATOM 730 O O . ALA A 1 95 ? 2.09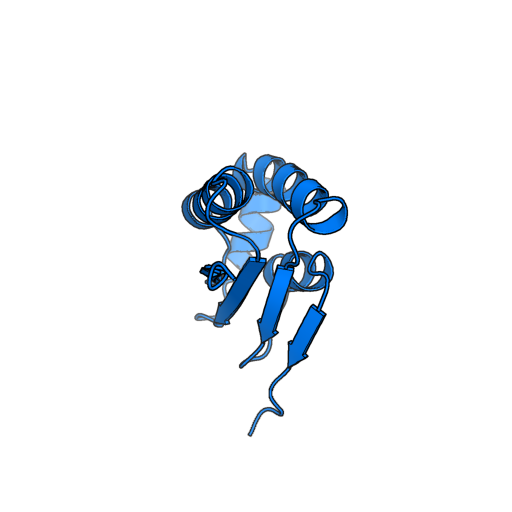5 -5.749 6.270 1.00 95.56 95 ALA A O 1
ATOM 731 N N . CYS A 1 96 ? 1.278 -6.420 4.301 1.00 96.81 96 CYS A N 1
ATOM 732 C CA . CYS A 1 96 ? -0.107 -6.486 4.768 1.00 96.81 96 CYS A CA 1
ATOM 733 C C . CYS A 1 96 ? -0.339 -7.645 5.754 1.00 96.81 96 CYS A C 1
ATOM 735 O O . CYS A 1 96 ? 0.294 -8.699 5.687 1.00 96.81 96 CYS 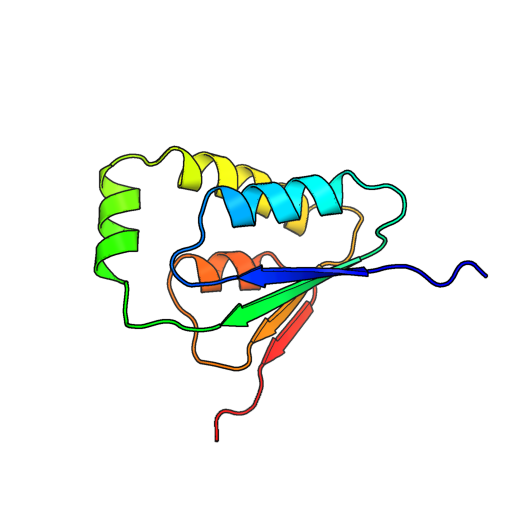A O 1
ATOM 737 N N . HIS A 1 97 ? -1.321 -7.483 6.640 1.00 96.56 97 HIS A N 1
ATOM 738 C CA . HIS A 1 97 ? -1.666 -8.477 7.659 1.00 96.56 97 HIS A CA 1
ATOM 739 C C . HIS A 1 97 ? -2.403 -9.687 7.075 1.00 96.56 97 HIS A C 1
ATOM 741 O O . HIS A 1 97 ? -2.210 -10.819 7.516 1.00 96.56 97 HIS A O 1
ATOM 747 N N . VAL A 1 98 ? -3.258 -9.448 6.079 1.00 96.00 98 VAL A N 1
ATOM 748 C CA . VAL A 1 98 ? -4.044 -10.479 5.393 1.00 96.00 98 VAL A CA 1
ATOM 749 C C . VAL A 1 98 ? -3.881 -10.302 3.891 1.00 96.00 98 VAL A C 1
ATOM 751 O O . VAL A 1 98 ? -3.830 -9.177 3.401 1.00 96.00 98 VAL A O 1
ATOM 754 N N . ARG A 1 99 ? -3.811 -11.412 3.157 1.00 95.75 99 ARG A N 1
ATOM 755 C CA . ARG A 1 99 ? -3.711 -11.442 1.695 1.00 95.75 99 ARG A CA 1
ATOM 756 C C . ARG A 1 99 ? -4.787 -12.362 1.136 1.00 95.75 99 ARG A C 1
ATOM 758 O O . ARG A 1 99 ? -4.879 -13.512 1.557 1.00 95.75 99 ARG A O 1
ATOM 765 N N . PHE A 1 100 ? -5.549 -11.870 0.169 1.00 94.38 100 PHE A N 1
ATOM 766 C CA . PHE A 1 100 ? -6.448 -12.671 -0.653 1.00 94.38 100 PHE A CA 1
ATOM 767 C C . PHE A 1 100 ? -5.946 -12.635 -2.088 1.00 94.38 100 PHE A C 1
ATOM 769 O O . PHE A 1 100 ? -5.874 -11.563 -2.684 1.00 94.38 100 PHE A O 1
ATOM 776 N N . ALA A 1 101 ? -5.606 -13.801 -2.628 1.00 88.81 101 ALA A N 1
ATOM 777 C CA . ALA A 1 101 ? -5.253 -13.953 -4.029 1.00 88.81 101 ALA A CA 1
ATOM 778 C C . ALA A 1 101 ? -6.415 -14.617 -4.767 1.00 88.81 101 ALA A C 1
ATOM 780 O O . ALA A 1 101 ? -6.874 -15.691 -4.373 1.00 88.81 101 ALA A O 1
ATOM 781 N N . GLY A 1 102 ? -6.902 -13.958 -5.816 1.00 80.00 102 GLY A N 1
ATOM 782 C CA . GLY A 1 102 ? -7.797 -14.581 -6.776 1.00 80.00 102 GLY A CA 1
ATOM 783 C C . GLY A 1 102 ? -7.074 -15.724 -7.484 1.00 80.00 102 GLY A C 1
ATOM 784 O O . GLY A 1 102 ? -5.883 -15.633 -7.781 1.00 80.00 102 GLY A O 1
ATOM 785 N N . ILE A 1 103 ? -7.792 -16.813 -7.747 1.00 63.97 103 ILE A N 1
ATOM 786 C CA . ILE A 1 103 ? -7.302 -17.848 -8.656 1.00 63.97 103 ILE A CA 1
ATOM 787 C C . ILE A 1 103 ? -7.372 -17.222 -10.050 1.00 63.97 103 ILE A C 1
ATOM 789 O O . ILE A 1 103 ? -8.470 -16.929 -10.522 1.00 63.97 103 ILE A O 1
ATOM 793 N N . GLY A 1 104 ? -6.217 -16.947 -10.659 1.00 56.38 104 GLY A N 1
ATOM 794 C CA . GLY A 1 104 ? -6.159 -16.457 -12.035 1.00 56.38 104 GLY A CA 1
ATOM 795 C C . GLY A 1 104 ? -6.901 -17.424 -12.957 1.00 56.38 104 GLY A C 1
ATOM 796 O O . GLY A 1 104 ? -6.654 -18.629 -12.899 1.00 56.38 104 GLY A O 1
ATOM 797 N N . THR A 1 105 ? -7.850 -16.904 -13.735 1.00 44.00 105 THR A N 1
ATOM 798 C CA . THR A 1 105 ? -8.503 -17.631 -14.834 1.00 44.00 105 THR A CA 1
ATOM 799 C C . THR A 1 105 ? -7.588 -17.721 -16.037 1.00 44.00 105 THR A C 1
ATOM 801 O O . THR A 1 105 ? -7.001 -16.664 -16.364 1.00 44.00 105 THR A O 1
#

Foldseek 3Di:
DPPQDAQEAECEPPRDPVSLVSLVCLLPDPSHQAYEYEYDYDPDPVVVLVVCVVVVNVGVVSVVVSLVCQQPPNHAYEYEAADDDDDVSVSSNVSGPYYDYDDHD

pLDDT: mean 85.71, std 12.87, range [40.84, 97.56]